Protein AF-A0A8T3LNW6-F1 (afdb_monomer_lite)

Secondary structure (DSSP, 8-state):
-----PPPPPPP--HHHHHHHHHHHHHHHHHS--TTS--SS-HHHHHHHHHTT----TTHHHHHHHHHTT-SSTTTTHHHHHHHHHHHT------

Structure (mmCIF, N/CA/C/O backbone):
data_AF-A0A8T3LNW6-F1
#
_entry.id   AF-A0A8T3LNW6-F1
#
loop_
_atom_site.group_PDB
_atom_site.id
_atom_site.type_symbol
_atom_site.label_atom_id
_atom_site.label_alt_id
_atom_site.label_comp_id
_atom_site.label_asym_id
_atom_site.label_entity_id
_atom_site.label_seq_id
_atom_site.pdbx_PDB_ins_code
_atom_site.Cartn_x
_atom_site.Cartn_y
_atom_site.Cartn_z
_atom_site.occupancy
_atom_site.B_iso_or_equiv
_atom_site.auth_seq_id
_atom_site.auth_comp_id
_atom_site.auth_asym_id
_atom_site.auth_atom_id
_atom_site.pdbx_PDB_model_num
ATOM 1 N N . ILE A 1 1 ? 24.534 26.814 9.797 1.00 54.62 1 ILE A N 1
ATOM 2 C CA . ILE A 1 1 ? 23.861 25.770 8.990 1.00 54.62 1 ILE A CA 1
ATOM 3 C C . ILE A 1 1 ? 22.856 26.504 8.119 1.00 54.62 1 ILE A C 1
ATOM 5 O O . ILE A 1 1 ? 21.957 27.117 8.676 1.00 54.62 1 ILE A O 1
ATOM 9 N N . ILE A 1 2 ? 23.085 26.566 6.807 1.00 51.72 2 ILE A N 1
ATOM 10 C CA . ILE A 1 2 ? 22.122 27.142 5.859 1.00 51.72 2 ILE A CA 1
ATOM 11 C C . ILE A 1 2 ? 21.199 25.991 5.462 1.00 51.72 2 ILE A C 1
ATOM 13 O O . ILE A 1 2 ? 21.671 25.015 4.880 1.00 51.72 2 ILE A O 1
ATOM 17 N N . TRP A 1 3 ? 19.927 26.065 5.848 1.00 63.25 3 TRP A N 1
ATOM 18 C CA . TRP A 1 3 ? 18.913 25.142 5.349 1.00 63.25 3 TRP A CA 1
ATOM 19 C C . TRP A 1 3 ? 18.518 25.583 3.941 1.00 63.25 3 TRP A C 1
ATOM 21 O O . TRP A 1 3 ? 18.389 26.771 3.661 1.00 63.25 3 TRP A O 1
ATOM 31 N N . ASN A 1 4 ? 18.425 24.622 3.028 1.00 68.94 4 ASN A N 1
ATOM 32 C CA . ASN A 1 4 ? 18.008 24.873 1.661 1.00 68.94 4 ASN A CA 1
ATOM 33 C C . ASN A 1 4 ? 16.500 25.178 1.655 1.00 68.94 4 ASN A C 1
ATOM 35 O O . ASN A 1 4 ? 15.699 24.253 1.727 1.00 68.94 4 ASN A O 1
ATOM 39 N N . ASP A 1 5 ? 16.130 26.458 1.567 1.00 74.19 5 ASP A N 1
ATOM 40 C CA . ASP A 1 5 ? 14.736 26.928 1.448 1.00 74.19 5 ASP A CA 1
ATOM 41 C C . ASP A 1 5 ? 14.179 26.794 0.012 1.00 74.19 5 ASP A C 1
ATOM 43 O O . ASP A 1 5 ? 13.143 27.370 -0.335 1.00 74.19 5 ASP A O 1
ATOM 47 N N . ALA A 1 6 ? 14.871 26.061 -0.870 1.00 75.69 6 ALA A N 1
ATOM 48 C CA . ALA A 1 6 ? 14.372 25.788 -2.209 1.00 75.69 6 ALA A CA 1
ATOM 49 C C . ALA A 1 6 ? 13.098 24.938 -2.143 1.00 75.69 6 ALA A C 1
ATOM 51 O O . ALA A 1 6 ? 13.011 23.953 -1.408 1.00 75.69 6 ALA A O 1
ATOM 52 N N . ARG A 1 7 ? 12.108 25.303 -2.967 1.00 72.06 7 ARG A N 1
ATOM 53 C CA . ARG A 1 7 ? 10.896 24.498 -3.144 1.00 72.06 7 ARG A CA 1
ATOM 54 C C . ARG A 1 7 ? 11.296 23.085 -3.565 1.00 72.06 7 ARG A C 1
ATOM 56 O O . ARG A 1 7 ? 12.133 22.926 -4.455 1.00 72.06 7 ARG A O 1
ATOM 63 N N . SER A 1 8 ? 10.686 22.081 -2.938 1.00 74.12 8 SER A N 1
ATOM 64 C CA . SER A 1 8 ? 10.867 20.682 -3.319 1.00 74.12 8 SER A CA 1
ATOM 65 C C . SER A 1 8 ? 10.571 20.529 -4.805 1.00 74.12 8 SER A C 1
ATOM 67 O O . SER A 1 8 ? 9.531 20.995 -5.281 1.00 74.12 8 SER A O 1
ATOM 69 N N . LEU A 1 9 ? 11.492 19.899 -5.531 1.00 73.19 9 LEU A N 1
ATOM 70 C CA . LEU A 1 9 ? 11.280 19.595 -6.938 1.00 73.19 9 LEU A CA 1
ATOM 71 C C . LEU A 1 9 ? 9.997 18.762 -7.096 1.00 73.19 9 LEU A C 1
ATOM 73 O O . LEU A 1 9 ? 9.706 17.938 -6.222 1.00 73.19 9 LEU A O 1
ATOM 77 N N . PRO A 1 10 ? 9.227 18.973 -8.180 1.00 72.75 10 PRO A N 1
ATOM 78 C CA . PRO A 1 10 ? 8.110 18.095 -8.484 1.00 72.75 10 PRO A CA 1
ATOM 79 C C . PRO A 1 10 ? 8.628 16.664 -8.628 1.00 72.75 10 PRO A C 1
ATOM 81 O O . PRO A 1 10 ? 9.751 16.444 -9.095 1.00 72.75 10 PRO A O 1
ATOM 84 N N . LEU A 1 11 ? 7.815 15.696 -8.204 1.00 68.69 11 LEU A N 1
ATOM 85 C CA . LEU A 1 11 ? 8.141 14.292 -8.410 1.00 68.69 11 LEU A CA 1
ATOM 86 C C . LEU A 1 11 ? 8.359 14.060 -9.915 1.00 68.69 11 LEU A C 1
ATOM 88 O O . LEU A 1 11 ? 7.569 14.560 -10.720 1.00 68.69 11 LEU A O 1
ATOM 92 N N . PRO A 1 12 ? 9.432 13.356 -10.312 1.00 75.69 12 PRO A N 1
ATOM 93 C CA . PRO A 1 12 ? 9.639 13.025 -11.713 1.00 75.69 12 PRO A CA 1
ATOM 94 C C . PRO A 1 12 ? 8.452 12.201 -12.217 1.00 75.69 12 PRO A C 1
ATOM 96 O O . PRO A 1 12 ? 8.000 11.292 -11.517 1.00 75.69 12 PRO A O 1
ATOM 99 N N . GLU A 1 13 ? 7.966 12.497 -13.426 1.00 78.44 13 GLU A N 1
ATOM 100 C CA . GLU A 1 13 ? 6.906 11.699 -14.043 1.00 78.44 13 GLU A CA 1
ATOM 101 C C . GLU A 1 13 ? 7.421 10.281 -14.293 1.00 78.44 13 GLU A C 1
ATOM 103 O O . GLU A 1 13 ? 8.245 10.025 -15.171 1.00 78.44 13 GLU A O 1
ATOM 108 N N . SER A 1 14 ? 6.977 9.360 -13.445 1.00 89.19 14 SER A N 1
ATOM 109 C CA . SER A 1 14 ? 7.362 7.961 -13.480 1.00 89.19 14 SER A CA 1
ATOM 110 C C . SER A 1 14 ? 6.209 7.125 -12.962 1.00 89.19 14 SER A C 1
ATOM 112 O O . SER A 1 14 ? 5.773 7.278 -11.822 1.00 89.19 14 SER A O 1
ATOM 114 N N . GLU A 1 15 ? 5.757 6.188 -13.790 1.00 89.25 15 GLU A N 1
ATOM 115 C CA . GLU A 1 15 ? 4.716 5.225 -13.428 1.00 89.25 15 GLU A CA 1
ATOM 116 C C . GLU A 1 15 ? 5.061 4.453 -12.149 1.00 89.25 15 GLU A C 1
ATOM 118 O O . GLU A 1 15 ? 4.201 4.223 -11.300 1.00 89.25 15 GLU A O 1
ATOM 123 N N . LEU A 1 16 ? 6.337 4.105 -11.956 1.00 89.50 16 LEU A N 1
ATOM 124 C CA . LEU A 1 16 ? 6.784 3.428 -10.740 1.00 89.50 16 LEU A CA 1
ATOM 125 C C . LEU A 1 16 ? 6.658 4.336 -9.508 1.00 89.50 16 LEU A C 1
ATOM 127 O O . LEU A 1 16 ? 6.221 3.881 -8.452 1.00 89.50 16 LEU A O 1
ATOM 131 N N . VAL A 1 17 ? 7.009 5.619 -9.643 1.00 90.12 17 VAL A N 1
ATOM 132 C CA . VAL A 1 17 ? 6.875 6.607 -8.559 1.00 90.12 17 VAL A CA 1
ATOM 133 C C . VAL A 1 17 ? 5.403 6.839 -8.227 1.00 90.12 17 VAL A C 1
ATOM 135 O O . VAL A 1 17 ? 5.051 6.878 -7.048 1.00 90.12 17 VAL A O 1
ATOM 138 N N . ASN A 1 18 ? 4.534 6.911 -9.236 1.00 91.25 18 ASN A N 1
ATOM 139 C CA . ASN A 1 18 ? 3.089 7.053 -9.053 1.00 91.25 18 ASN A CA 1
ATOM 140 C C . ASN A 1 18 ? 2.508 5.866 -8.274 1.00 91.25 18 ASN A C 1
ATOM 142 O O . ASN A 1 18 ? 1.812 6.055 -7.277 1.00 91.25 18 ASN A O 1
ATOM 146 N N . LYS A 1 19 ? 2.862 4.637 -8.665 1.00 91.75 19 LYS A N 1
ATOM 147 C CA . LYS A 1 19 ? 2.447 3.412 -7.967 1.00 91.75 19 LYS A CA 1
ATOM 148 C C . LYS A 1 19 ? 2.960 3.359 -6.525 1.00 91.75 19 LYS A C 1
ATOM 150 O O . LYS A 1 19 ? 2.203 3.031 -5.614 1.00 91.75 19 LYS A O 1
ATOM 155 N N . ALA A 1 20 ? 4.220 3.734 -6.292 1.00 91.62 20 ALA A N 1
ATOM 156 C CA . ALA A 1 20 ? 4.811 3.738 -4.951 1.00 91.62 20 ALA A CA 1
ATOM 157 C C . ALA A 1 20 ? 4.169 4.795 -4.042 1.00 91.62 20 ALA A C 1
ATOM 159 O O . ALA A 1 20 ? 3.935 4.551 -2.855 1.00 91.62 20 ALA A O 1
ATOM 160 N N . THR A 1 21 ? 3.833 5.952 -4.615 1.00 92.75 21 THR A N 1
ATOM 161 C CA . THR A 1 21 ? 3.103 7.020 -3.926 1.00 92.75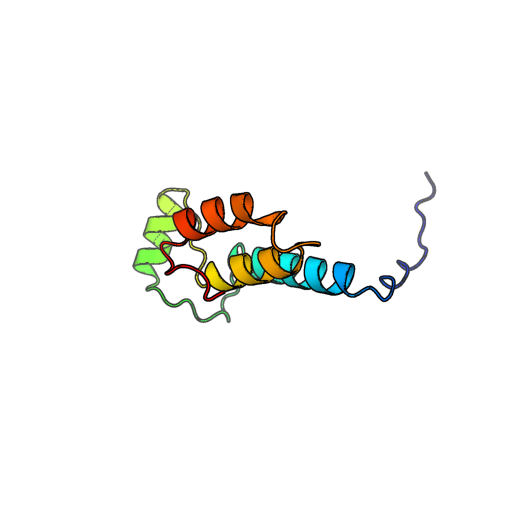 21 THR A CA 1
ATOM 162 C C . THR A 1 21 ? 1.705 6.541 -3.543 1.00 92.75 21 THR A C 1
ATOM 164 O O . THR A 1 21 ? 1.343 6.618 -2.372 1.00 92.75 21 THR A O 1
ATOM 167 N N . ALA A 1 22 ? 0.971 5.924 -4.476 1.00 93.12 22 ALA A N 1
ATOM 168 C CA . ALA A 1 22 ? -0.355 5.372 -4.206 1.00 93.12 22 ALA A CA 1
ATOM 169 C C . ALA A 1 22 ? -0.338 4.296 -3.104 1.00 93.12 22 ALA A C 1
ATOM 171 O O . ALA A 1 22 ? -1.234 4.265 -2.257 1.00 93.12 22 ALA A O 1
ATOM 172 N N . LEU A 1 23 ? 0.674 3.417 -3.083 1.00 92.75 23 LEU A N 1
ATOM 173 C CA . LEU A 1 23 ? 0.844 2.436 -2.006 1.00 92.75 23 LEU A CA 1
ATOM 174 C C . LEU A 1 23 ? 1.076 3.124 -0.655 1.00 92.75 23 LEU A C 1
ATOM 176 O O . LEU A 1 23 ? 0.440 2.771 0.336 1.00 92.75 23 LEU A O 1
ATOM 180 N N . THR A 1 24 ? 1.965 4.117 -0.620 1.00 92.81 24 THR A N 1
ATOM 181 C CA . THR A 1 24 ? 2.290 4.866 0.603 1.00 92.81 24 THR A CA 1
ATOM 182 C C . THR A 1 24 ? 1.057 5.571 1.166 1.00 92.81 24 THR A C 1
ATOM 184 O O . THR A 1 24 ? 0.797 5.505 2.367 1.00 92.81 24 THR A O 1
ATOM 187 N N . GLU A 1 25 ? 0.261 6.200 0.303 1.00 92.25 25 GLU A N 1
ATOM 188 C CA . GLU A 1 25 ? -0.993 6.851 0.685 1.00 92.25 25 GLU A CA 1
ATOM 189 C C . GLU A 1 25 ? -2.014 5.851 1.233 1.00 92.25 25 GLU A C 1
ATOM 191 O O . GLU A 1 25 ? -2.625 6.112 2.270 1.00 92.25 25 GLU A O 1
ATOM 196 N N . ALA A 1 26 ? -2.169 4.689 0.589 1.00 90.62 26 ALA A N 1
ATOM 197 C CA . ALA A 1 26 ? -3.082 3.644 1.049 1.00 90.62 26 ALA A CA 1
ATOM 198 C C . ALA A 1 26 ? -2.679 3.088 2.420 1.00 90.62 26 ALA A C 1
ATOM 200 O O . ALA A 1 26 ? -3.522 2.983 3.311 1.00 90.62 26 ALA A O 1
ATOM 201 N N . VAL A 1 27 ? -1.391 2.791 2.619 1.00 90.44 27 VAL A N 1
ATOM 202 C CA . VAL A 1 27 ? -0.867 2.329 3.912 1.00 90.44 27 VAL A CA 1
ATOM 203 C C . VAL A 1 27 ? -1.081 3.392 4.988 1.00 90.44 27 VAL A C 1
ATOM 205 O O . VAL A 1 27 ? -1.595 3.081 6.061 1.00 90.44 27 VAL A O 1
ATOM 208 N N . ASN A 1 28 ? -0.744 4.654 4.709 1.00 89.75 28 ASN A N 1
ATOM 209 C CA . ASN A 1 28 ? -0.881 5.725 5.692 1.00 89.75 28 ASN A CA 1
ATOM 210 C C . ASN A 1 28 ? -2.348 5.985 6.067 1.00 89.75 28 ASN A C 1
ATOM 212 O O . ASN A 1 28 ? -2.655 6.135 7.248 1.00 89.75 28 ASN A O 1
ATOM 216 N N . ARG A 1 29 ? -3.260 5.972 5.084 1.00 87.88 29 ARG A N 1
ATOM 217 C CA . ARG A 1 29 ? -4.704 6.118 5.318 1.00 87.88 29 ARG A CA 1
ATOM 218 C C . ARG A 1 29 ? -5.237 5.010 6.224 1.00 87.88 29 ARG A C 1
ATOM 220 O O . ARG A 1 29 ? -6.006 5.286 7.133 1.00 87.88 29 ARG A O 1
ATOM 227 N N . GLN A 1 30 ? -4.820 3.765 5.999 1.00 86.19 30 GLN A N 1
ATOM 228 C CA . GLN A 1 30 ? -5.333 2.631 6.770 1.00 86.19 30 GLN A CA 1
ATOM 229 C C . GLN A 1 30 ? -4.699 2.487 8.157 1.00 86.19 30 GLN A C 1
ATOM 231 O O . GLN A 1 30 ? -5.358 2.007 9.073 1.00 86.19 30 GLN A O 1
ATOM 236 N N . LEU A 1 31 ? -3.445 2.914 8.338 1.00 86.00 31 LEU A N 1
ATOM 237 C CA . LEU A 1 31 ? -2.811 2.966 9.661 1.00 86.00 31 LEU A CA 1
ATOM 238 C C . LEU A 1 31 ? -3.364 4.105 10.527 1.00 86.00 31 LEU A C 1
ATOM 240 O O . LEU A 1 31 ? -3.431 3.971 11.749 1.00 86.00 31 LEU A O 1
ATOM 244 N N . HIS A 1 32 ? -3.767 5.211 9.900 1.00 84.38 32 HIS A N 1
ATOM 245 C CA . HIS A 1 32 ? -4.284 6.401 10.569 1.00 84.38 32 HIS A CA 1
ATOM 246 C C . HIS A 1 32 ? -5.663 6.789 10.012 1.00 84.38 32 HIS A C 1
ATOM 248 O O . HIS A 1 32 ? -5.791 7.848 9.388 1.00 84.38 32 HIS A O 1
ATOM 254 N N . PRO A 1 33 ? -6.698 5.952 10.230 1.00 77.94 33 PRO A N 1
ATOM 255 C CA . PRO A 1 33 ? -8.030 6.226 9.718 1.00 77.94 33 PRO A CA 1
ATOM 256 C C . PRO A 1 33 ? -8.567 7.512 10.341 1.00 77.94 33 PRO A C 1
ATOM 258 O O . PRO A 1 33 ? -8.521 7.714 11.562 1.00 77.94 33 PRO A O 1
ATOM 261 N N . LYS A 1 34 ? -9.066 8.399 9.491 1.00 77.25 34 LYS A N 1
ATOM 262 C CA . LYS A 1 34 ? -9.709 9.636 9.910 1.00 77.25 34 LYS A CA 1
ATOM 263 C C . LYS A 1 34 ? -11.138 9.352 10.377 1.00 77.25 34 LYS A C 1
ATOM 265 O O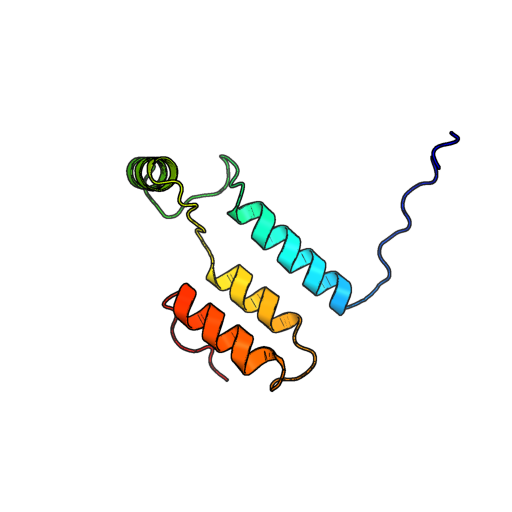 . LYS A 1 34 ? -11.715 8.328 10.024 1.00 77.25 34 LYS A O 1
ATOM 270 N N . PRO A 1 35 ? -11.760 10.264 11.145 1.00 68.56 35 PRO A N 1
ATOM 271 C CA . PRO A 1 35 ? -13.145 10.096 11.591 1.00 68.56 35 PRO A CA 1
ATOM 272 C C . PRO A 1 35 ? -14.149 9.970 10.436 1.00 68.56 35 PRO A C 1
ATOM 274 O O . PRO A 1 35 ? -15.220 9.401 10.623 1.00 68.56 35 PRO A O 1
ATOM 277 N N . GLU A 1 36 ? -13.804 10.528 9.272 1.00 69.62 36 GLU A N 1
ATOM 278 C CA . GLU A 1 36 ? -14.576 10.458 8.027 1.00 69.62 36 GLU A CA 1
ATOM 279 C C . GLU A 1 36 ? -14.440 9.123 7.278 1.00 69.62 36 GLU A C 1
ATOM 281 O O . GLU A 1 36 ? -15.272 8.832 6.422 1.00 69.62 36 GLU A O 1
ATOM 286 N N . ASP A 1 37 ? -13.432 8.304 7.597 1.00 69.88 37 ASP A N 1
ATOM 287 C CA . ASP A 1 37 ? -13.268 6.989 6.986 1.00 69.88 37 ASP A CA 1
ATOM 288 C C . ASP A 1 37 ? -14.300 6.023 7.598 1.00 69.88 37 ASP A C 1
ATOM 290 O O . ASP A 1 37 ? -14.247 5.679 8.785 1.00 69.88 37 ASP A O 1
ATOM 294 N N . GLU A 1 38 ? -15.274 5.592 6.789 1.00 62.81 38 GLU A N 1
ATOM 295 C CA . GLU A 1 38 ? -16.285 4.613 7.196 1.00 62.81 38 GLU A CA 1
ATOM 296 C C . GLU A 1 38 ? -15.623 3.269 7.512 1.00 62.81 38 GLU A C 1
ATOM 298 O O . GLU A 1 38 ? -15.367 2.437 6.640 1.00 62.81 38 GLU A O 1
ATOM 303 N N . SER A 1 39 ? -15.347 3.036 8.792 1.00 68.25 39 SER A N 1
ATOM 304 C CA . SER A 1 39 ? -14.816 1.749 9.215 1.00 68.25 39 SER A CA 1
ATOM 305 C C . SER A 1 39 ? -15.901 0.679 9.156 1.00 68.25 39 SER A C 1
ATOM 307 O O . SER A 1 39 ? -16.991 0.821 9.720 1.00 68.25 39 SER A O 1
ATOM 309 N N . ARG A 1 40 ? -15.563 -0.437 8.507 1.00 72.75 40 ARG A N 1
ATOM 310 C CA . ARG A 1 40 ? -16.449 -1.590 8.286 1.00 72.75 40 ARG A CA 1
ATOM 311 C C . ARG A 1 40 ? -16.755 -2.379 9.560 1.00 72.75 40 ARG A C 1
ATOM 313 O O . ARG A 1 40 ? -17.581 -3.289 9.534 1.00 72.75 40 ARG A O 1
ATOM 320 N N . VAL A 1 41 ? -16.101 -2.050 10.673 1.00 75.38 41 VAL A N 1
ATOM 321 C CA . VAL A 1 41 ? -16.297 -2.710 11.966 1.00 75.38 41 VAL A CA 1
ATOM 322 C C . VAL A 1 41 ? -16.922 -1.786 13.002 1.00 75.38 41 VAL A C 1
ATOM 324 O O . VAL A 1 41 ? -16.786 -0.565 12.949 1.00 75.38 41 VAL A O 1
ATOM 327 N N . SER A 1 42 ? -17.572 -2.372 14.009 1.00 79.38 42 SER A N 1
ATOM 328 C CA . SER A 1 42 ? -18.141 -1.620 15.128 1.00 79.38 42 SER A CA 1
ATOM 329 C C . SER A 1 42 ? -17.062 -0.933 15.977 1.00 79.38 42 SER A C 1
ATOM 331 O O . SER A 1 42 ? -15.932 -1.413 16.109 1.00 79.38 42 SER A O 1
ATOM 333 N N . ALA A 1 43 ? -17.427 0.180 16.623 1.00 79.44 43 ALA A N 1
ATOM 334 C CA . ALA A 1 43 ? -16.525 0.922 17.508 1.00 79.44 43 ALA A CA 1
ATOM 335 C C . ALA A 1 43 ? -1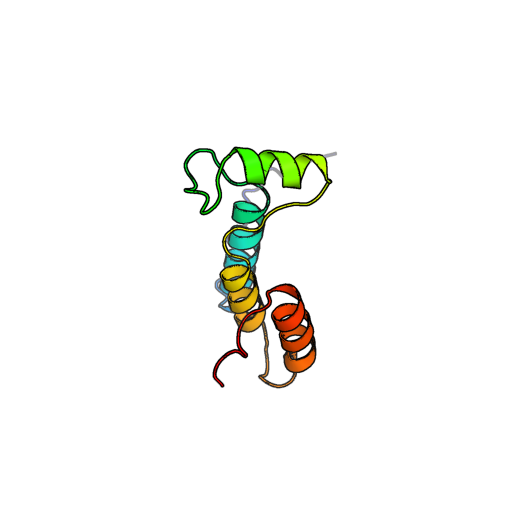5.988 0.062 18.673 1.00 79.44 43 ALA A C 1
ATOM 337 O O . ALA A 1 43 ? -14.827 0.191 19.062 1.00 79.44 43 ALA A O 1
ATOM 338 N N . SER A 1 44 ? -16.808 -0.854 19.200 1.00 82.75 44 SER A N 1
ATOM 339 C CA . SER A 1 44 ? -16.419 -1.776 20.273 1.00 82.75 44 SER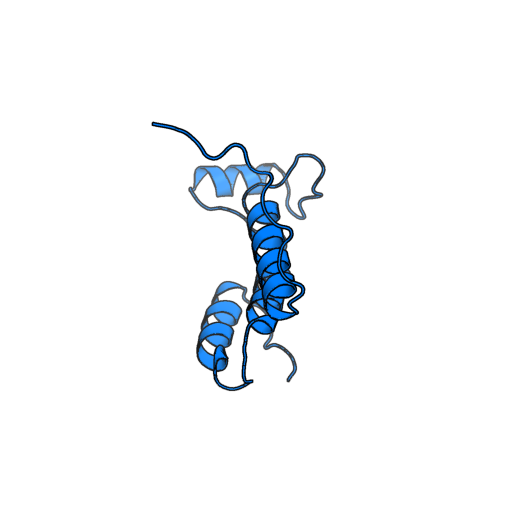 A CA 1
ATOM 340 C C . SER A 1 44 ? -15.321 -2.748 19.837 1.00 82.75 44 SER A C 1
ATOM 342 O O . SER A 1 44 ? -14.371 -2.961 20.590 1.00 82.75 44 SER A O 1
ATOM 344 N N . LEU A 1 45 ? -15.415 -3.298 18.619 1.00 82.81 45 LEU A N 1
ATOM 345 C CA . LEU A 1 45 ? -14.392 -4.193 18.075 1.00 82.81 45 LEU A CA 1
ATOM 346 C C . LEU A 1 45 ? -13.080 -3.439 17.829 1.00 82.81 45 LEU A C 1
ATOM 348 O O . LEU A 1 45 ? -12.022 -3.902 18.251 1.00 82.81 45 LEU A O 1
ATOM 352 N N . ARG A 1 46 ? -13.153 -2.235 17.247 1.00 78.62 46 ARG A N 1
ATOM 353 C CA . ARG A 1 46 ? -11.989 -1.352 17.061 1.00 78.62 46 ARG A CA 1
ATOM 354 C C . ARG A 1 46 ? -11.260 -1.072 18.377 1.00 78.62 46 ARG A C 1
ATOM 356 O O . ARG A 1 46 ? -10.042 -1.218 18.447 1.00 78.62 46 ARG A O 1
ATOM 363 N N . SER A 1 47 ? -12.004 -0.742 19.435 1.00 80.00 47 SER A N 1
ATOM 364 C CA . SER A 1 47 ? -11.426 -0.490 20.760 1.00 80.00 47 SER A CA 1
ATOM 365 C C . SER A 1 47 ? -10.758 -1.734 21.354 1.00 80.00 47 SER A C 1
ATOM 367 O O . SER A 1 47 ? -9.684 -1.627 21.944 1.00 80.00 47 SER A O 1
ATOM 369 N N . ALA A 1 48 ? -11.356 -2.918 21.191 1.00 84.75 48 ALA A N 1
ATOM 370 C CA . ALA A 1 48 ? -10.770 -4.168 21.671 1.00 84.75 48 ALA A CA 1
ATOM 371 C C . ALA A 1 48 ? -9.451 -4.501 20.951 1.00 84.75 48 ALA A C 1
ATOM 373 O O . ALA A 1 48 ? -8.469 -4.851 21.604 1.00 84.75 48 ALA A O 1
ATOM 374 N N . ILE A 1 49 ? -9.406 -4.317 19.627 1.00 81.38 49 ILE A N 1
ATOM 375 C CA . ILE A 1 49 ? -8.207 -4.535 18.806 1.00 81.38 49 ILE A CA 1
ATOM 376 C C . ILE A 1 49 ? -7.097 -3.551 19.204 1.00 81.38 49 ILE A C 1
ATOM 378 O O . ILE A 1 49 ? -5.986 -3.980 19.514 1.00 81.38 49 ILE A O 1
ATOM 382 N N . GLN A 1 50 ? -7.405 -2.256 19.322 1.00 80.00 50 GLN A N 1
ATOM 383 C CA . GLN A 1 50 ? -6.424 -1.261 19.771 1.00 80.00 50 GLN A CA 1
ATOM 384 C C . GLN A 1 50 ? -5.881 -1.563 21.174 1.00 80.00 50 GLN A C 1
ATOM 386 O O . GLN A 1 50 ? -4.677 -1.472 21.402 1.00 80.00 50 GLN A O 1
ATOM 391 N N . LYS A 1 51 ? -6.739 -1.983 22.116 1.00 86.31 51 LYS A N 1
ATOM 392 C CA . LYS A 1 51 ? -6.310 -2.381 23.471 1.00 86.31 51 LYS A CA 1
ATOM 393 C C . LYS A 1 51 ? -5.382 -3.592 23.474 1.00 86.31 51 LYS A C 1
ATOM 395 O O . LYS A 1 51 ? -4.548 -3.704 24.365 1.00 86.31 51 LYS A O 1
ATOM 400 N N . SER A 1 52 ? -5.515 -4.481 22.493 1.00 86.56 52 SER A N 1
ATOM 401 C CA . SER A 1 52 ? -4.608 -5.619 22.314 1.00 86.56 52 SER A CA 1
ATOM 402 C C . SER A 1 52 ? -3.272 -5.251 21.651 1.00 86.56 52 SER A C 1
ATOM 404 O O . SER A 1 52 ? -2.441 -6.128 21.442 1.00 86.56 52 SER A O 1
ATOM 406 N N . GLY A 1 53 ? -3.048 -3.970 21.323 1.00 82.88 53 GLY A N 1
ATOM 407 C CA . GLY A 1 53 ? -1.842 -3.504 20.630 1.00 82.88 53 GLY A CA 1
ATOM 408 C C . GLY A 1 53 ? -1.821 -3.842 19.138 1.00 82.88 53 GLY A C 1
ATOM 409 O O . GLY A 1 53 ? -0.792 -3.690 18.487 1.00 82.88 53 GLY A O 1
ATOM 410 N N . MET A 1 54 ? -2.947 -4.304 18.594 1.00 82.88 54 MET A N 1
ATOM 411 C CA . MET A 1 54 ? -3.104 -4.597 17.176 1.00 82.88 54 MET A CA 1
ATOM 412 C C . MET A 1 54 ? -3.686 -3.385 16.443 1.00 82.88 54 MET A C 1
ATOM 414 O O . MET A 1 54 ? -4.452 -2.601 17.009 1.00 82.88 54 MET A O 1
ATOM 418 N N . VAL A 1 55 ? -3.344 -3.249 15.162 1.00 79.88 55 VAL A N 1
ATOM 419 C CA . VAL A 1 55 ? -3.937 -2.259 14.256 1.00 79.88 55 VAL A CA 1
ATOM 420 C C . VAL A 1 55 ? -4.843 -2.995 13.282 1.00 79.88 55 VAL A C 1
ATOM 422 O O . VAL A 1 55 ? -4.426 -3.968 12.656 1.00 79.88 55 VAL A O 1
ATOM 425 N N . LEU A 1 56 ? -6.091 -2.543 13.172 1.00 80.06 56 LEU A N 1
ATOM 426 C CA . LEU A 1 56 ? -7.015 -3.045 12.166 1.00 80.06 56 LEU A CA 1
ATOM 427 C C . LEU A 1 56 ? -6.810 -2.269 10.865 1.00 80.06 56 LEU A C 1
ATOM 429 O O . LEU A 1 56 ? -6.928 -1.047 10.861 1.00 80.06 56 LEU A O 1
ATOM 433 N N . LEU A 1 57 ? -6.554 -2.989 9.777 1.00 83.44 57 LEU A N 1
ATOM 434 C CA . LEU A 1 57 ? -6.531 -2.445 8.422 1.00 83.44 57 LEU A CA 1
ATOM 435 C C . LEU A 1 57 ? -7.844 -2.835 7.736 1.00 83.44 57 LEU A C 1
ATOM 437 O O . LEU A 1 57 ? -8.051 -4.006 7.421 1.00 83.44 57 LEU A O 1
ATOM 441 N N . ASP A 1 58 ? -8.744 -1.866 7.555 1.00 79.38 58 ASP A N 1
ATOM 442 C CA . ASP A 1 58 ? -10.100 -2.103 7.031 1.00 79.38 58 ASP A CA 1
ATOM 443 C C . ASP A 1 58 ? -10.112 -2.589 5.564 1.00 79.38 58 ASP A C 1
ATOM 445 O O . ASP A 1 58 ? -11.068 -3.249 5.142 1.00 79.38 58 ASP A O 1
ATOM 449 N N . ASP A 1 59 ? -9.059 -2.300 4.789 1.00 81.81 59 ASP A N 1
ATOM 450 C CA . ASP A 1 59 ? -8.910 -2.728 3.393 1.00 81.81 59 ASP A CA 1
ATOM 451 C C . ASP A 1 59 ? -7.478 -3.186 3.086 1.00 81.81 59 ASP A C 1
ATOM 453 O O . ASP A 1 59 ? -6.783 -2.670 2.206 1.00 81.81 59 ASP A O 1
ATOM 457 N N . PHE A 1 60 ? -7.006 -4.182 3.837 1.00 84.12 60 PHE A N 1
ATOM 458 C CA . PHE A 1 60 ? -5.683 -4.757 3.598 1.00 84.12 60 PHE A CA 1
ATOM 459 C C . PHE A 1 60 ? -5.513 -5.255 2.146 1.00 84.12 60 PHE A C 1
ATOM 461 O O . PHE A 1 60 ? -4.407 -5.208 1.614 1.00 84.12 60 PHE A O 1
ATOM 468 N N . GLY A 1 61 ? -6.602 -5.648 1.472 1.00 81.94 61 GLY A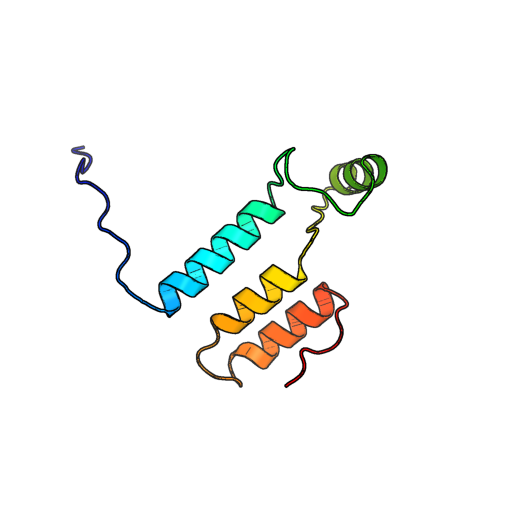 N 1
ATOM 469 C CA . GLY A 1 61 ? -6.603 -6.031 0.057 1.00 81.94 61 GLY A CA 1
ATOM 470 C C . GLY A 1 61 ? -6.083 -4.934 -0.880 1.00 81.94 61 GLY A C 1
ATOM 471 O O . GLY A 1 61 ? -5.265 -5.226 -1.750 1.00 81.94 61 GLY A O 1
ATOM 472 N N . ASP A 1 62 ? -6.471 -3.672 -0.673 1.00 86.19 62 ASP A N 1
ATOM 473 C CA . ASP A 1 62 ? -5.964 -2.531 -1.457 1.00 86.19 62 ASP A CA 1
ATOM 474 C C . ASP A 1 62 ? -4.440 -2.355 -1.305 1.00 86.19 62 ASP A C 1
ATOM 476 O O . ASP A 1 62 ? -3.731 -2.179 -2.296 1.00 86.19 62 ASP A O 1
ATOM 480 N N . ILE A 1 63 ? -3.896 -2.491 -0.085 1.00 86.31 63 ILE A N 1
ATOM 481 C CA . ILE A 1 63 ? -2.436 -2.445 0.161 1.00 86.31 63 ILE A CA 1
ATOM 482 C C . ILE A 1 63 ? -1.733 -3.557 -0.614 1.00 86.31 63 ILE A C 1
ATOM 484 O O . ILE A 1 63 ? -0.675 -3.354 -1.214 1.00 86.31 63 ILE A O 1
ATOM 488 N N . VAL A 1 64 ? -2.333 -4.739 -0.605 1.00 83.94 64 VAL A N 1
ATOM 489 C CA . VAL A 1 64 ? -1.801 -5.922 -1.259 1.00 83.94 64 VAL A CA 1
ATOM 490 C C . VAL A 1 64 ? -1.750 -5.753 -2.783 1.00 83.94 64 VAL A C 1
ATOM 492 O O . VAL A 1 64 ? -0.698 -5.982 -3.381 1.00 83.94 64 VAL A O 1
ATOM 495 N N . LEU A 1 65 ? -2.835 -5.279 -3.399 1.00 85.44 65 LEU A N 1
ATOM 496 C CA . LEU A 1 65 ? -2.899 -5.021 -4.840 1.00 85.44 65 LEU A CA 1
ATOM 497 C C . LEU A 1 65 ? -1.921 -3.917 -5.267 1.00 85.44 65 LEU A C 1
ATOM 499 O O . LEU A 1 65 ? -1.157 -4.103 -6.211 1.00 85.44 65 LEU A O 1
ATOM 503 N N . LYS A 1 66 ? -1.846 -2.808 -4.521 1.00 89.12 66 LYS A N 1
ATOM 504 C CA . LYS A 1 66 ? -0.888 -1.725 -4.812 1.00 89.12 66 LYS A CA 1
ATOM 505 C C . LYS A 1 66 ? 0.568 -2.150 -4.644 1.00 89.12 66 LYS A C 1
ATOM 507 O O . LYS A 1 66 ? 1.448 -1.642 -5.333 1.00 89.12 66 LYS A O 1
ATOM 512 N N . THR A 1 67 ? 0.838 -3.086 -3.737 1.00 86.69 67 THR A N 1
ATOM 513 C CA . THR A 1 67 ? 2.170 -3.685 -3.601 1.00 86.69 67 THR A CA 1
ATOM 514 C C . THR A 1 67 ? 2.499 -4.554 -4.817 1.00 86.69 67 THR A C 1
ATOM 516 O O . THR A 1 67 ? 3.627 -4.516 -5.303 1.00 86.69 67 THR A O 1
ATOM 519 N N . ALA A 1 68 ? 1.519 -5.292 -5.349 1.00 83.44 68 ALA A N 1
ATOM 520 C CA . ALA A 1 68 ? 1.678 -6.080 -6.569 1.00 83.44 68 ALA A CA 1
ATOM 521 C C . ALA A 1 68 ? 1.980 -5.209 -7.802 1.00 83.44 68 ALA A C 1
ATOM 523 O O . ALA A 1 68 ? 2.763 -5.604 -8.66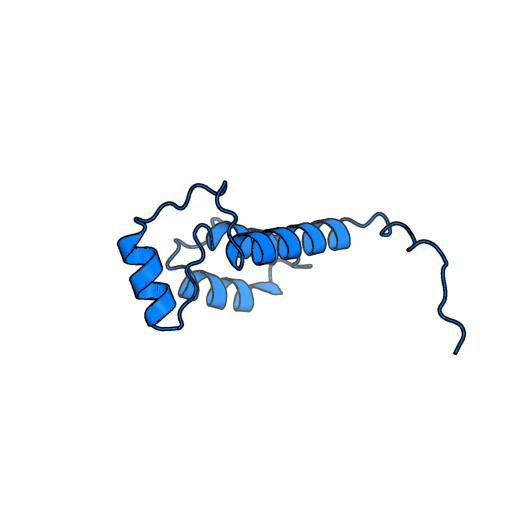2 1.00 83.44 68 ALA A O 1
ATOM 524 N N . ASP A 1 69 ? 1.426 -3.997 -7.869 1.00 86.94 69 ASP A N 1
ATOM 525 C CA . ASP A 1 69 ? 1.683 -3.068 -8.976 1.00 86.94 69 ASP A CA 1
ATOM 526 C C . ASP A 1 69 ? 3.149 -2.616 -9.080 1.00 86.94 69 ASP A C 1
ATOM 528 O O . ASP A 1 69 ? 3.579 -2.197 -10.162 1.00 86.94 69 ASP A O 1
ATOM 532 N N . LEU A 1 70 ? 3.915 -2.697 -7.984 1.00 88.38 70 LEU A N 1
ATOM 533 C CA . LEU A 1 70 ? 5.342 -2.346 -7.927 1.00 88.38 70 LEU A CA 1
ATOM 534 C C . LEU A 1 70 ? 6.270 -3.433 -8.473 1.00 88.38 70 LEU A C 1
ATOM 536 O O . LEU A 1 70 ? 7.470 -3.205 -8.620 1.00 88.38 70 LEU A O 1
ATOM 540 N N . CYS A 1 71 ? 5.733 -4.609 -8.766 1.00 85.31 71 CYS A N 1
ATOM 541 C CA . CYS A 1 71 ? 6.502 -5.742 -9.246 1.00 85.31 71 CYS A CA 1
ATOM 542 C C . CYS A 1 71 ? 6.950 -5.512 -10.691 1.00 85.31 71 CYS A C 1
ATOM 544 O O . CYS A 1 71 ? 6.122 -5.342 -11.586 1.00 85.31 71 CYS A O 1
ATOM 546 N N . SER A 1 72 ? 8.264 -5.516 -10.927 1.00 76.38 72 SER A N 1
ATOM 547 C CA . SER A 1 72 ? 8.850 -5.346 -12.264 1.00 76.38 72 SER A CA 1
ATOM 548 C C . SER A 1 72 ? 8.537 -6.512 -13.199 1.00 76.38 72 SER A C 1
ATOM 550 O O . SER A 1 72 ? 8.256 -6.295 -14.377 1.00 76.38 72 SER A O 1
ATOM 552 N N . ALA A 1 73 ? 8.556 -7.739 -12.678 1.00 73.62 73 ALA A N 1
ATOM 553 C CA . ALA A 1 73 ? 8.160 -8.947 -13.385 1.00 73.62 73 ALA A CA 1
ATOM 554 C C . ALA A 1 73 ? 7.185 -9.782 -12.542 1.00 73.62 73 ALA A C 1
ATOM 556 O O . ALA A 1 73 ? 7.192 -9.722 -11.310 1.00 73.62 73 ALA A O 1
ATOM 557 N N . LYS A 1 74 ? 6.360 -10.602 -13.210 1.00 65.06 74 LYS A N 1
ATOM 558 C CA . LYS A 1 74 ? 5.376 -11.479 -12.545 1.00 65.06 74 LYS A CA 1
ATOM 559 C C . LYS A 1 74 ? 6.028 -12.444 -11.542 1.00 65.06 74 LYS A C 1
ATOM 561 O O . LYS A 1 74 ? 5.425 -12.752 -10.517 1.00 65.06 74 LYS A O 1
ATOM 566 N N . ASP A 1 75 ? 7.265 -12.858 -11.804 1.00 70.88 75 ASP A N 1
ATOM 567 C CA . ASP A 1 75 ? 7.983 -13.828 -10.975 1.00 70.88 75 ASP A CA 1
ATOM 568 C C . ASP A 1 75 ? 8.666 -13.197 -9.747 1.00 70.88 75 ASP A C 1
ATOM 570 O O . ASP A 1 75 ? 8.836 -13.870 -8.727 1.00 70.88 75 ASP A O 1
ATOM 574 N N . ASP A 1 76 ? 8.984 -11.896 -9.790 1.00 70.00 76 ASP A N 1
ATOM 575 C CA . ASP A 1 76 ? 9.700 -11.189 -8.711 1.00 70.00 76 ASP A CA 1
ATOM 576 C C . ASP A 1 76 ? 8.890 -11.158 -7.411 1.00 70.00 76 ASP A C 1
ATOM 578 O O . ASP A 1 76 ? 9.427 -11.178 -6.301 1.00 70.00 76 ASP A O 1
ATOM 582 N N . CYS A 1 77 ? 7.567 -11.153 -7.548 1.00 76.12 77 CYS A N 1
ATOM 583 C CA . CYS A 1 77 ? 6.659 -10.951 -6.437 1.00 76.12 77 CYS A CA 1
ATOM 584 C C . CYS A 1 77 ? 5.909 -12.193 -5.993 1.00 76.12 77 CYS A C 1
ATOM 586 O O . CYS A 1 77 ? 5.075 -12.079 -5.104 1.00 76.12 77 CYS A O 1
ATOM 588 N N . VAL A 1 78 ? 6.213 -13.387 -6.505 1.00 76.75 78 VAL A N 1
ATOM 589 C CA . VAL A 1 78 ? 5.526 -14.618 -6.068 1.00 76.75 78 VAL A CA 1
ATOM 590 C C . VAL A 1 78 ? 5.681 -14.835 -4.559 1.00 76.75 78 VAL A C 1
ATOM 592 O O . VAL A 1 78 ? 4.718 -15.161 -3.868 1.00 76.75 78 VAL A O 1
ATOM 595 N N . ARG A 1 79 ? 6.875 -14.584 -4.003 1.00 73.75 79 ARG A N 1
ATOM 596 C CA . ARG A 1 79 ? 7.108 -14.682 -2.550 1.00 73.75 79 ARG A CA 1
ATOM 597 C C . ARG A 1 79 ? 6.337 -13.627 -1.761 1.00 73.75 79 ARG A C 1
ATOM 599 O O . ARG A 1 79 ? 5.781 -13.945 -0.713 1.00 73.75 79 ARG A O 1
ATOM 606 N N . LEU A 1 80 ? 6.303 -12.396 -2.267 1.00 72.00 80 LEU A N 1
ATOM 607 C CA . LEU A 1 80 ? 5.598 -11.281 -1.640 1.00 72.00 80 LEU A CA 1
ATOM 608 C C . LEU A 1 80 ? 4.083 -11.505 -1.679 1.00 72.00 80 LEU A C 1
ATOM 610 O O . LEU A 1 80 ? 3.428 -11.422 -0.647 1.00 72.00 80 LEU A O 1
ATOM 614 N N . LYS A 1 81 ? 3.555 -11.913 -2.835 1.00 71.69 81 LYS A N 1
ATOM 615 C CA . LYS A 1 81 ? 2.181 -12.371 -3.029 1.00 71.69 81 LYS A CA 1
ATOM 616 C C . LYS A 1 81 ? 1.822 -13.456 -2.023 1.00 71.69 81 LYS A C 1
ATOM 618 O O . LYS A 1 81 ? 0.852 -13.296 -1.294 1.00 71.69 81 LYS A O 1
ATOM 623 N N . ASN A 1 82 ? 2.622 -14.515 -1.915 1.00 73.06 82 ASN A N 1
ATOM 624 C CA . ASN A 1 82 ? 2.337 -15.612 -0.989 1.00 73.06 82 ASN A CA 1
ATOM 625 C C . ASN A 1 82 ? 2.337 -15.160 0.479 1.00 73.06 82 ASN A C 1
ATOM 627 O O . ASN A 1 82 ? 1.488 -15.592 1.255 1.00 73.06 82 ASN A O 1
ATOM 631 N N . ALA A 1 83 ? 3.257 -14.275 0.873 1.00 72.44 83 ALA A N 1
ATOM 632 C CA . ALA A 1 83 ? 3.266 -13.710 2.221 1.00 72.44 83 ALA A CA 1
ATOM 633 C C . ALA A 1 83 ? 2.001 -12.875 2.493 1.00 72.44 83 ALA A C 1
ATOM 635 O O . ALA A 1 83 ? 1.369 -13.024 3.536 1.00 72.44 83 ALA A O 1
ATOM 636 N N . LEU A 1 84 ? 1.601 -12.041 1.534 1.00 71.69 84 LEU A N 1
ATOM 637 C CA . LEU A 1 84 ? 0.470 -11.126 1.664 1.00 71.69 84 LEU A CA 1
ATOM 638 C C . LEU A 1 84 ? -0.893 -11.829 1.601 1.00 71.69 84 LEU A C 1
ATOM 640 O O . LEU A 1 84 ? -1.773 -11.508 2.395 1.00 71.69 84 LEU A O 1
ATOM 644 N N . VAL A 1 85 ? -1.062 -12.822 0.722 1.00 68.88 85 VAL A N 1
ATOM 645 C CA . VAL A 1 85 ? -2.274 -13.660 0.645 1.00 68.88 85 VAL A CA 1
ATOM 646 C C . VAL A 1 85 ? -2.517 -14.376 1.976 1.00 68.88 85 VAL A C 1
ATOM 648 O O . VAL A 1 85 ? -3.638 -14.362 2.485 1.00 68.88 85 VAL A O 1
ATOM 651 N N . ASN A 1 86 ? -1.460 -14.923 2.584 1.00 68.75 86 ASN A N 1
ATOM 652 C CA . ASN A 1 86 ? -1.549 -15.592 3.882 1.00 68.75 86 ASN A CA 1
ATOM 653 C C . ASN A 1 86 ? -1.914 -14.631 5.022 1.00 68.75 86 ASN A C 1
ATOM 655 O O . ASN A 1 86 ? -2.675 -15.002 5.911 1.00 68.75 86 ASN A O 1
ATOM 659 N N . LEU A 1 87 ? -1.397 -13.399 4.998 1.00 68.44 87 LEU A N 1
ATOM 660 C CA . LEU A 1 87 ? -1.741 -12.375 5.988 1.00 68.44 87 LEU A CA 1
ATOM 661 C C . LEU A 1 87 ? -3.178 -11.857 5.831 1.00 68.44 87 LEU A C 1
ATOM 663 O O . LEU A 1 87 ? -3.840 -11.586 6.828 1.00 68.44 87 LEU A O 1
ATOM 667 N N . GLY A 1 88 ? -3.660 -11.719 4.595 1.00 61.84 88 GLY A N 1
ATOM 668 C CA . GLY A 1 88 ? -4.980 -11.160 4.306 1.00 61.84 88 GLY A CA 1
ATOM 669 C C . GLY A 1 88 ? -6.136 -12.156 4.374 1.00 61.84 88 GLY A C 1
ATOM 670 O O . GLY A 1 88 ? -7.285 -11.733 4.286 1.00 61.84 88 GLY A O 1
ATOM 671 N N . ASN A 1 89 ? -5.857 -13.461 4.486 1.00 62.31 89 ASN A N 1
ATOM 672 C CA . ASN A 1 89 ? -6.855 -14.534 4.368 1.00 62.31 89 ASN A CA 1
ATOM 673 C C . ASN A 1 89 ? -7.753 -14.375 3.115 1.00 62.31 89 ASN A C 1
ATOM 675 O O . ASN A 1 89 ? -8.948 -14.674 3.132 1.00 62.31 89 ASN A O 1
ATOM 679 N N . SER A 1 90 ? -7.179 -13.830 2.038 1.00 54.25 90 SER A N 1
ATOM 680 C CA . SER A 1 90 ? -7.866 -13.558 0.774 1.00 54.25 90 SER A CA 1
ATOM 681 C C . SER A 1 90 ? -7.743 -14.761 -0.156 1.00 54.25 90 SER A C 1
ATOM 683 O O . SER A 1 90 ? -6.729 -15.456 -0.138 1.00 54.25 90 SER A O 1
ATOM 685 N N . LYS A 1 91 ? -8.746 -14.985 -1.017 1.00 50.59 91 LYS A N 1
ATOM 686 C CA . LYS A 1 91 ? -8.583 -15.904 -2.152 1.00 50.59 91 LYS A CA 1
ATOM 687 C C . LYS A 1 91 ? -7.452 -15.403 -3.051 1.00 50.59 91 LYS A C 1
ATOM 689 O O . LYS A 1 91 ? -7.259 -14.192 -3.187 1.00 50.59 91 LYS A O 1
ATOM 694 N N . ASP A 1 92 ? -6.701 -16.367 -3.577 1.00 56.94 92 ASP A N 1
ATOM 695 C CA . ASP A 1 92 ? -5.587 -16.193 -4.508 1.00 56.94 92 ASP A CA 1
ATOM 696 C C . ASP A 1 92 ? -5.940 -15.139 -5.567 1.00 56.94 92 ASP A C 1
ATOM 698 O O . ASP A 1 92 ? -7.067 -15.121 -6.064 1.00 56.94 92 ASP A O 1
ATOM 702 N N . TRP A 1 93 ? -5.016 -14.221 -5.857 1.00 59.88 93 TRP A N 1
ATOM 703 C CA . TRP A 1 93 ? -5.266 -13.175 -6.850 1.00 59.88 93 TRP A CA 1
ATOM 704 C C . TRP A 1 93 ? -5.398 -13.866 -8.205 1.00 59.88 93 TRP A C 1
ATOM 706 O O . TRP A 1 93 ? -4.444 -14.534 -8.622 1.00 59.88 93 TRP A O 1
ATOM 716 N N . ASP A 1 94 ? -6.568 -13.756 -8.840 1.00 53.94 94 ASP A N 1
ATOM 717 C CA . ASP A 1 94 ? -6.791 -14.296 -10.182 1.00 53.94 94 ASP A CA 1
ATOM 718 C C . ASP A 1 94 ? -5.665 -13.819 -11.124 1.00 53.94 94 ASP A C 1
ATOM 720 O O . ASP A 1 94 ? -5.244 -12.659 -11.074 1.00 53.94 94 ASP A O 1
ATOM 724 N N . ALA A 1 95 ? -5.117 -14.770 -11.888 1.00 47.03 95 ALA A N 1
ATOM 725 C CA . ALA A 1 95 ? -3.848 -14.676 -12.623 1.00 47.03 95 ALA A CA 1
ATOM 726 C C . ALA A 1 95 ? -3.873 -13.789 -13.883 1.00 47.03 95 ALA A C 1
ATOM 728 O O . ALA A 1 95 ? -4.929 -13.742 -14.553 1.00 47.03 95 ALA A O 1
#

Sequence (95 aa):
IIWNDARSLPLPESELVNKATALTEAVNRQLHPKPEDESRVSASLRSAIQKSGMVLLDDFGDIVLKTADLCSAKDDCVRLKNALVNLGNSKDWDA

Radius of gyration: 17.43 Å; chains: 1; bounding box: 42×43×38 Å

Organism: Escherichia coli (NCBI:txid562)

Foldseek 3Di:
DDDPPDDDDPDPPDPLVVLVVQLVVLVVCQQDPDPPPPAPDDPVVCVVCVVVVHGDRSCLVSNLVSVCSNDPDPVRCPVVQVVSCVVVVDPRDDD

InterPro domains:
  IPR010771 Intracellular growth attenuator IgaA [PF07095] (1-94)

pLDDT: mean 77.41, std 10.85, range [47.03, 93.12]